Protein AF-D0LBY2-F1 (afdb_monomer_lite)

Structure (mmCIF, N/CA/C/O backbone):
data_AF-D0LBY2-F1
#
_entry.id   AF-D0LBY2-F1
#
loop_
_atom_site.group_PDB
_atom_site.id
_atom_site.type_symbol
_atom_site.label_atom_id
_atom_site.label_alt_id
_atom_site.label_comp_id
_atom_site.label_asym_id
_atom_site.label_entity_id
_atom_site.label_seq_id
_atom_site.pdbx_PDB_ins_code
_atom_site.Cartn_x
_atom_site.Cartn_y
_atom_site.Cartn_z
_atom_site.occupancy
_atom_site.B_iso_or_equiv
_atom_site.auth_seq_id
_atom_site.auth_comp_id
_atom_site.auth_asym_id
_atom_site.auth_atom_id
_atom_site.pdbx_PDB_model_num
ATOM 1 N N . MET A 1 1 ? -5.757 0.885 -16.878 1.00 77.88 1 MET A N 1
ATOM 2 C CA . MET A 1 1 ? -4.849 1.706 -16.044 1.00 77.88 1 MET A CA 1
ATOM 3 C C . MET A 1 1 ? -4.273 0.798 -14.957 1.00 77.88 1 MET A C 1
ATOM 5 O O . MET A 1 1 ? -5.001 -0.096 -14.550 1.00 77.88 1 MET A O 1
ATOM 9 N N . ILE A 1 2 ? -2.991 0.927 -14.570 1.00 90.75 2 ILE A N 1
ATOM 10 C CA . ILE A 1 2 ? -2.357 0.012 -13.585 1.00 90.75 2 ILE A CA 1
ATOM 11 C C . ILE A 1 2 ? -2.844 0.305 -12.162 1.00 90.75 2 ILE A C 1
ATOM 13 O O . ILE A 1 2 ? -3.158 -0.629 -11.440 1.00 90.75 2 ILE A O 1
ATOM 17 N N . PHE A 1 3 ? -2.907 1.585 -11.793 1.00 96.25 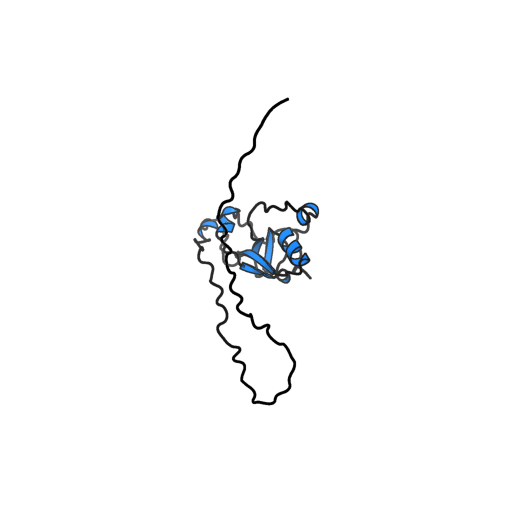3 PHE A N 1
ATOM 18 C CA . PHE A 1 3 ? -3.378 2.067 -10.494 1.00 96.25 3 PHE A CA 1
ATOM 19 C C . PHE A 1 3 ? -4.720 2.781 -10.637 1.00 96.25 3 PHE A C 1
ATOM 21 O O . PHE A 1 3 ? -5.024 3.286 -11.720 1.00 96.25 3 PHE A O 1
ATOM 28 N N . LYS A 1 4 ? -5.485 2.871 -9.545 1.00 96.62 4 LYS A N 1
ATOM 29 C CA . LYS A 1 4 ? -6.704 3.689 -9.473 1.00 96.62 4 LYS A CA 1
ATOM 30 C C . LYS A 1 4 ? -6.392 5.169 -9.690 1.00 96.62 4 LYS A C 1
ATOM 32 O O . LYS A 1 4 ? -7.112 5.866 -10.399 1.00 96.62 4 LYS A O 1
ATOM 37 N N . GLY A 1 5 ? -5.302 5.637 -9.087 1.00 95.38 5 GLY A N 1
ATOM 38 C CA . GLY A 1 5 ? -4.870 7.027 -9.147 1.00 95.38 5 GLY A CA 1
ATOM 39 C C . GLY A 1 5 ? -3.447 7.220 -8.634 1.00 95.38 5 GLY A C 1
ATOM 40 O O . GLY A 1 5 ? -2.829 6.306 -8.086 1.00 95.38 5 GLY A O 1
ATOM 41 N N . VAL A 1 6 ? -2.934 8.432 -8.817 1.00 94.44 6 VAL A N 1
ATOM 42 C CA . VAL A 1 6 ? -1.639 8.878 -8.296 1.00 94.44 6 VAL A CA 1
ATOM 43 C C . VAL A 1 6 ? -1.884 10.162 -7.520 1.00 94.44 6 VAL A C 1
ATOM 45 O O . VAL A 1 6 ? -2.566 11.061 -8.012 1.00 94.44 6 VAL A O 1
ATOM 48 N N . ARG A 1 7 ? -1.342 10.242 -6.309 1.00 93.38 7 ARG A N 1
ATOM 49 C CA . ARG A 1 7 ? -1.428 11.406 -5.430 1.00 93.38 7 ARG A CA 1
ATOM 50 C C . ARG A 1 7 ? -0.034 11.760 -4.921 1.00 93.38 7 ARG A C 1
ATOM 52 O O . ARG A 1 7 ? 0.829 10.899 -4.777 1.00 93.38 7 ARG A O 1
ATOM 59 N N . GLU A 1 8 ? 0.160 13.039 -4.634 1.00 92.38 8 GLU A N 1
ATOM 60 C CA . GLU A 1 8 ? 1.318 13.527 -3.898 1.00 92.38 8 GLU A CA 1
ATOM 61 C C . GLU A 1 8 ? 0.975 13.635 -2.405 1.00 92.38 8 GLU A C 1
ATOM 63 O O . GLU A 1 8 ? 0.045 14.347 -2.018 1.00 92.38 8 GLU A O 1
ATOM 68 N N . GLY A 1 9 ? 1.706 12.891 -1.574 1.00 91.62 9 GLY A N 1
ATOM 69 C CA . GLY A 1 9 ? 1.549 12.892 -0.123 1.00 91.62 9 GLY A CA 1
ATOM 70 C C . GLY A 1 9 ? 0.423 11.997 0.406 1.00 91.62 9 GLY A C 1
ATOM 71 O O . GLY A 1 9 ? -0.410 11.461 -0.332 1.00 91.62 9 GLY A O 1
ATOM 72 N N . LYS A 1 10 ? 0.414 11.832 1.733 1.00 93.12 10 LYS A N 1
ATOM 73 C CA . LYS A 1 10 ? -0.553 11.009 2.471 1.00 93.12 10 LYS A CA 1
ATOM 74 C C . LYS A 1 10 ? -1.787 11.850 2.844 1.00 93.12 10 LYS A C 1
ATOM 76 O O . LYS A 1 10 ? -1.620 12.893 3.469 1.00 93.12 10 LYS A O 1
ATOM 81 N N . PRO A 1 11 ? -3.018 11.431 2.496 1.00 92.88 11 PRO A N 1
ATOM 82 C CA . PRO A 1 11 ? -4.243 12.151 2.864 1.00 92.88 11 PRO A CA 1
ATOM 83 C C . PRO A 1 11 ? -4.767 11.819 4.275 1.00 92.88 11 PRO A C 1
ATOM 85 O O . PRO A 1 11 ? -5.836 12.295 4.654 1.00 92.88 11 PRO A O 1
ATOM 88 N N . TYR A 1 12 ? -4.050 10.985 5.027 1.00 91.38 12 TYR A N 1
ATOM 89 C CA . TYR A 1 12 ? -4.401 10.520 6.369 1.00 91.38 12 TYR A CA 1
ATOM 90 C C . TYR A 1 12 ? -3.400 11.025 7.422 1.00 91.38 12 TYR A C 1
ATOM 92 O O . TYR A 1 12 ? -2.270 11.374 7.064 1.00 91.38 12 TYR A O 1
ATOM 100 N N . PRO A 1 13 ? -3.789 11.066 8.713 1.00 90.00 13 PRO A N 1
ATOM 101 C CA . PRO A 1 13 ? -2.876 11.377 9.810 1.00 90.00 13 PRO A CA 1
ATOM 102 C C . PRO A 1 13 ? -1.692 10.405 9.875 1.00 90.00 13 PRO A C 1
ATOM 104 O O . PRO A 1 13 ? -1.806 9.246 9.476 1.00 90.00 13 PRO A O 1
ATOM 107 N N . ASP A 1 14 ? -0.561 10.864 10.414 1.00 88.19 14 ASP A N 1
ATOM 108 C CA . ASP A 1 14 ? 0.580 9.979 10.648 1.00 88.19 14 ASP A CA 1
ATOM 109 C C . ASP A 1 14 ? 0.219 8.910 11.688 1.00 88.19 14 ASP A C 1
ATOM 111 O O . ASP A 1 14 ? -0.209 9.217 12.801 1.00 88.19 14 ASP A O 1
ATOM 115 N N . HIS A 1 15 ? 0.384 7.650 11.297 1.00 86.69 15 HIS A N 1
ATOM 116 C CA . HIS A 1 15 ? 0.092 6.482 12.120 1.00 86.69 15 HIS A CA 1
ATOM 117 C C . HIS A 1 15 ? 1.324 5.997 12.901 1.00 86.69 15 HIS A C 1
ATOM 119 O O . HIS A 1 15 ? 1.191 5.121 13.751 1.00 86.69 15 HIS A O 1
ATOM 125 N N . GLY A 1 16 ? 2.529 6.518 12.624 1.00 84.31 16 GLY A N 1
ATOM 126 C CA . GLY A 1 16 ? 3.734 6.249 13.421 1.00 84.31 16 GLY A CA 1
ATOM 127 C C . GLY A 1 16 ? 4.171 4.778 13.496 1.00 84.31 16 GLY A C 1
ATOM 128 O O . GLY A 1 16 ? 4.939 4.408 14.383 1.00 84.31 16 GLY A O 1
ATOM 129 N N . LEU A 1 17 ? 3.683 3.920 12.592 1.00 84.25 17 LEU A N 1
ATOM 130 C CA . LEU A 1 17 ? 3.999 2.488 12.606 1.00 84.25 17 LEU A CA 1
ATOM 131 C C . LEU A 1 17 ? 5.459 2.251 12.240 1.00 84.25 17 LEU A C 1
ATOM 133 O O . LEU A 1 17 ? 5.906 2.591 11.143 1.00 84.25 17 LEU A O 1
ATOM 137 N N . SER A 1 18 ? 6.172 1.567 13.129 1.00 84.50 18 SER A N 1
ATOM 138 C CA . SER A 1 18 ? 7.500 1.052 12.828 1.00 84.50 18 SER A CA 1
ATOM 139 C C . SER A 1 18 ? 7.432 -0.059 11.771 1.00 84.50 18 SER A C 1
ATOM 141 O O . SER A 1 18 ? 6.459 -0.813 11.684 1.00 84.50 18 SER A O 1
ATOM 143 N N . THR A 1 19 ? 8.506 -0.243 10.996 1.00 79.88 19 THR A N 1
ATOM 144 C CA . THR A 1 19 ? 8.625 -1.362 10.039 1.00 79.88 19 THR A CA 1
ATOM 145 C C . THR A 1 19 ? 8.436 -2.726 10.715 1.00 79.88 19 THR A C 1
ATOM 147 O O . THR A 1 19 ? 7.917 -3.659 10.108 1.00 79.88 19 THR A O 1
ATOM 150 N N . ARG A 1 20 ? 8.819 -2.856 11.993 1.00 83.75 20 ARG A N 1
ATOM 151 C CA . ARG A 1 20 ? 8.628 -4.089 12.767 1.00 83.75 20 ARG A CA 1
ATOM 152 C C . ARG A 1 20 ? 7.155 -4.341 13.079 1.00 83.75 20 ARG A C 1
ATOM 154 O O . ARG A 1 20 ? 6.713 -5.482 12.988 1.00 83.75 20 ARG A O 1
ATOM 161 N N . ALA A 1 21 ? 6.397 -3.307 13.433 1.00 85.12 21 ALA A N 1
ATOM 162 C CA . ALA A 1 21 ? 4.976 -3.454 13.718 1.00 85.12 21 ALA A CA 1
ATOM 163 C C . ALA A 1 21 ? 4.143 -3.758 12.468 1.00 85.12 21 ALA A C 1
ATOM 165 O O . ALA A 1 21 ? 3.186 -4.524 12.567 1.00 85.12 21 ALA A O 1
ATOM 166 N N . TRP A 1 22 ? 4.567 -3.304 11.283 1.00 88.94 22 TRP A N 1
ATOM 167 C CA . TRP A 1 22 ? 3.979 -3.770 10.022 1.00 88.94 22 TRP A CA 1
ATOM 168 C C . TRP A 1 22 ? 4.015 -5.293 9.891 1.00 88.94 22 TRP A C 1
ATOM 170 O O . TRP A 1 22 ? 3.038 -5.880 9.439 1.00 88.94 22 TRP A O 1
ATOM 180 N N . ALA A 1 23 ? 5.074 -5.963 10.359 1.00 87.62 23 ALA A N 1
ATOM 181 C CA . ALA A 1 23 ? 5.181 -7.419 10.271 1.00 87.62 23 ALA A CA 1
ATOM 182 C C . ALA A 1 23 ? 4.065 -8.176 11.023 1.00 87.62 23 ALA A C 1
ATOM 184 O O . ALA A 1 23 ? 3.782 -9.319 10.657 1.00 87.62 23 ALA A O 1
ATOM 185 N N . LYS A 1 24 ? 3.415 -7.540 12.014 1.00 87.69 24 LYS A N 1
ATOM 186 C CA . LYS A 1 24 ? 2.262 -8.094 12.749 1.00 87.69 24 LYS A CA 1
ATOM 187 C C . LYS A 1 24 ? 0.979 -8.133 11.911 1.00 87.69 24 LYS A C 1
ATOM 189 O O . LYS A 1 24 ? 0.085 -8.918 12.200 1.00 87.69 24 LYS A O 1
ATOM 194 N N . ILE A 1 25 ? 0.874 -7.298 10.875 1.00 90.00 25 ILE A N 1
ATOM 195 C CA . ILE A 1 25 ? -0.301 -7.242 9.999 1.00 90.00 25 ILE A CA 1
ATOM 196 C C . ILE A 1 25 ? -0.194 -8.372 8.970 1.00 90.00 25 ILE A C 1
ATOM 198 O O . ILE A 1 25 ? 0.742 -8.356 8.170 1.00 90.00 25 ILE A O 1
ATOM 202 N N . PRO A 1 26 ? -1.115 -9.347 8.911 1.00 89.69 26 PRO A N 1
ATOM 203 C CA . PRO A 1 26 ? -1.017 -10.434 7.943 1.00 89.69 26 PRO A CA 1
ATOM 204 C C . PRO A 1 26 ? -1.085 -9.907 6.496 1.00 89.69 26 PRO A C 1
ATOM 206 O O . PRO A 1 26 ? -1.911 -9.039 6.194 1.00 89.69 26 PRO A O 1
ATOM 209 N N . PRO A 1 27 ? -0.248 -10.423 5.577 1.00 93.38 27 PRO A N 1
ATOM 210 C CA . PRO A 1 27 ? -0.297 -10.026 4.179 1.00 93.38 27 PRO A CA 1
ATOM 211 C C . PRO A 1 27 ? -1.580 -10.534 3.516 1.00 93.38 27 PRO A C 1
ATOM 213 O O . PRO A 1 27 ? -2.005 -11.672 3.712 1.00 93.38 27 PRO A O 1
ATOM 216 N N . ARG A 1 28 ? -2.178 -9.688 2.683 1.00 94.81 28 ARG A N 1
ATOM 217 C CA . ARG A 1 28 ? -3.377 -9.959 1.892 1.00 94.81 28 ARG A CA 1
ATOM 218 C C . ARG A 1 28 ? -3.107 -9.676 0.425 1.00 94.81 28 ARG A C 1
ATOM 220 O O . ARG A 1 28 ? -2.178 -8.956 0.065 1.00 94.81 28 ARG A O 1
ATOM 227 N N . GLN A 1 29 ? -3.922 -10.274 -0.428 1.00 96.06 29 GLN A N 1
ATOM 228 C CA . GLN A 1 29 ? -3.850 -10.075 -1.863 1.00 96.06 29 GLN A CA 1
ATOM 229 C C . GLN A 1 29 ? -4.703 -8.860 -2.256 1.00 96.06 29 GLN A C 1
ATOM 231 O O . GLN A 1 29 ? -5.880 -8.820 -1.914 1.00 96.06 29 GLN A O 1
ATOM 236 N N . LEU A 1 30 ? -4.120 -7.892 -2.966 1.00 96.56 30 LEU A N 1
ATOM 237 C CA . LEU A 1 30 ? -4.801 -6.677 -3.432 1.00 96.56 30 LEU A CA 1
ATOM 238 C C . LEU A 1 30 ? -4.587 -6.474 -4.926 1.00 96.56 30 LEU A C 1
ATOM 240 O O . LEU A 1 30 ? -3.506 -6.775 -5.449 1.00 96.56 30 LEU A O 1
ATOM 244 N N . ARG A 1 31 ? -5.596 -5.937 -5.614 1.00 96.75 31 ARG A N 1
ATOM 245 C CA . ARG A 1 31 ? -5.467 -5.599 -7.029 1.00 96.75 31 ARG A CA 1
ATOM 246 C C . ARG A 1 31 ? -4.835 -4.226 -7.191 1.00 96.75 31 ARG A C 1
ATOM 248 O O . ARG A 1 31 ? -5.110 -3.312 -6.426 1.00 96.75 31 ARG A O 1
ATOM 255 N N . LEU A 1 32 ? -3.994 -4.071 -8.208 1.00 97.06 32 LEU A N 1
ATOM 256 C CA . LEU A 1 32 ? -3.306 -2.805 -8.456 1.00 97.06 32 LEU A CA 1
ATOM 257 C C . LEU A 1 32 ? -4.272 -1.682 -8.847 1.00 97.06 32 LEU A C 1
ATOM 259 O O . LEU A 1 32 ? -4.075 -0.545 -8.430 1.00 97.06 32 LEU A O 1
ATOM 263 N N . ASP A 1 33 ? -5.338 -2.007 -9.579 1.00 96.88 33 ASP A N 1
ATOM 264 C CA . ASP A 1 33 ? -6.339 -1.050 -10.058 1.00 96.88 33 ASP A CA 1
ATOM 265 C C . ASP A 1 33 ? -7.257 -0.503 -8.955 1.00 96.88 33 ASP A C 1
ATOM 267 O O . ASP A 1 33 ? -8.027 0.418 -9.210 1.00 96.88 33 ASP A O 1
ATOM 271 N N . GLU A 1 34 ? -7.144 -1.021 -7.731 1.00 97.00 34 GLU A N 1
ATOM 272 C CA . GLU A 1 34 ? -7.825 -0.512 -6.535 1.00 97.00 34 GLU A CA 1
ATOM 273 C C . GLU A 1 34 ? -6.952 0.475 -5.743 1.00 97.00 34 GLU A C 1
ATOM 275 O O . GLU A 1 34 ? -7.458 1.197 -4.887 1.00 97.00 34 GLU A O 1
ATOM 280 N N . LEU A 1 35 ? -5.644 0.522 -6.021 1.00 97.50 35 LEU A N 1
ATOM 281 C CA . LEU A 1 35 ? -4.677 1.276 -5.226 1.00 97.50 35 LEU A CA 1
ATOM 282 C C . LEU A 1 35 ? -4.430 2.672 -5.793 1.00 97.50 35 LEU A C 1
ATOM 284 O O . LEU A 1 35 ? -4.238 2.849 -6.998 1.00 97.50 35 LEU A O 1
ATOM 288 N N . THR A 1 36 ? -4.328 3.647 -4.896 1.00 97.56 36 THR A N 1
ATOM 289 C CA . THR A 1 36 ? -3.835 4.998 -5.175 1.00 97.56 36 THR A CA 1
ATOM 290 C C . THR A 1 36 ? -2.426 5.151 -4.617 1.00 97.56 36 THR A C 1
ATOM 292 O O . THR A 1 36 ? -2.202 4.892 -3.439 1.00 97.5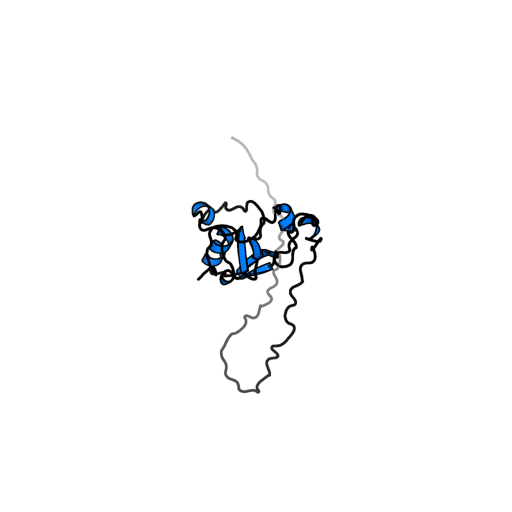6 36 THR A O 1
ATOM 295 N N . THR A 1 37 ? -1.451 5.570 -5.420 1.00 95.94 37 THR A N 1
ATOM 296 C CA . THR A 1 37 ? -0.085 5.790 -4.909 1.00 95.94 37 THR A CA 1
ATOM 297 C C . THR A 1 37 ? 0.002 7.113 -4.150 1.00 95.94 37 THR A C 1
ATOM 299 O O . THR A 1 37 ? -0.628 8.090 -4.549 1.00 95.94 37 THR A O 1
ATOM 302 N N . VAL A 1 38 ? 0.792 7.163 -3.073 1.00 95.06 38 VAL A N 1
ATOM 303 C CA . VAL A 1 38 ? 1.046 8.408 -2.305 1.00 95.06 38 VAL A CA 1
ATOM 304 C C . VAL A 1 38 ? 2.307 9.155 -2.757 1.00 95.06 38 VAL A C 1
ATOM 306 O O . VAL A 1 38 ? 2.640 10.215 -2.229 1.00 95.06 38 VAL A O 1
ATOM 309 N N . THR A 1 39 ? 3.030 8.589 -3.724 1.00 90.62 39 THR A N 1
ATOM 310 C CA . THR A 1 39 ? 4.188 9.203 -4.373 1.00 90.62 39 THR A CA 1
ATOM 311 C C . THR A 1 39 ? 3.997 9.224 -5.885 1.00 90.62 39 THR A C 1
ATOM 313 O O . THR A 1 39 ? 3.387 8.320 -6.472 1.00 90.62 39 THR A O 1
ATOM 316 N N . THR A 1 40 ? 4.538 10.269 -6.503 1.00 89.75 40 THR A N 1
ATOM 317 C CA . THR A 1 40 ? 4.555 10.508 -7.951 1.00 89.75 40 THR A CA 1
ATOM 318 C C . THR A 1 40 ? 5.862 10.048 -8.596 1.00 89.75 40 THR A C 1
ATOM 320 O O . THR A 1 40 ? 5.917 9.855 -9.810 1.00 89.75 40 THR A O 1
ATOM 323 N N . VAL A 1 41 ? 6.920 9.858 -7.800 1.00 88.38 41 VAL A N 1
ATOM 324 C CA . VAL A 1 41 ? 8.273 9.603 -8.301 1.00 88.38 41 VAL A CA 1
ATOM 325 C C . VAL A 1 41 ? 8.594 8.114 -8.255 1.00 88.38 41 VAL A C 1
ATOM 327 O O . VAL A 1 41 ? 8.559 7.477 -7.202 1.00 88.38 41 VAL A O 1
ATOM 330 N N . LEU A 1 42 ? 8.980 7.575 -9.411 1.00 89.25 42 LEU A N 1
ATOM 331 C CA . LEU A 1 42 ? 9.504 6.224 -9.566 1.00 89.25 42 LEU A CA 1
ATOM 332 C C . LEU A 1 42 ? 10.967 6.285 -10.021 1.00 89.25 42 LEU A C 1
ATOM 334 O O . LEU A 1 42 ? 11.272 6.780 -11.102 1.00 89.25 42 LEU A O 1
ATOM 338 N N . ALA A 1 43 ? 11.867 5.721 -9.221 1.00 86.94 43 ALA A N 1
ATOM 339 C CA . ALA A 1 43 ? 13.276 5.584 -9.588 1.00 86.94 43 ALA A CA 1
ATOM 340 C C . ALA A 1 43 ? 13.489 4.375 -10.527 1.00 86.94 43 ALA A C 1
ATOM 342 O O . ALA A 1 43 ? 13.264 3.229 -10.124 1.00 86.94 43 ALA A O 1
ATOM 343 N N . LEU A 1 44 ? 13.882 4.626 -11.782 1.00 87.50 44 LEU A N 1
ATOM 344 C CA . LEU A 1 44 ? 14.028 3.593 -12.820 1.00 87.50 44 LEU A CA 1
ATOM 345 C C . LEU A 1 44 ? 15.208 2.646 -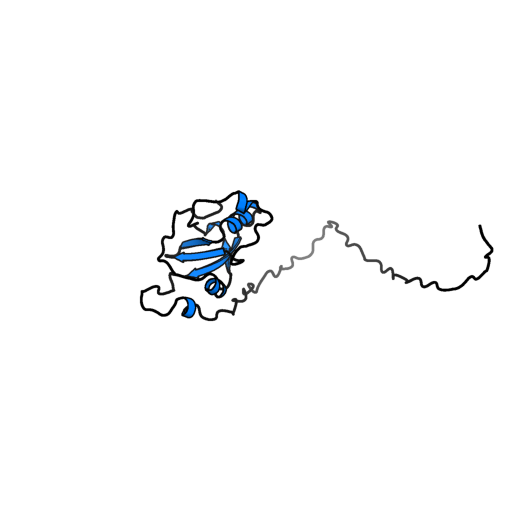12.555 1.00 87.50 44 LEU A C 1
ATOM 347 O O . LEU A 1 44 ? 15.087 1.442 -12.770 1.00 87.50 44 LEU A O 1
ATOM 351 N N . ASP A 1 45 ? 16.318 3.166 -12.037 1.00 85.19 45 ASP A N 1
ATOM 352 C CA . ASP A 1 45 ? 17.489 2.386 -11.623 1.00 85.19 45 ASP A CA 1
ATOM 353 C C . ASP A 1 45 ? 17.105 1.325 -10.578 1.00 85.19 45 ASP A C 1
ATOM 355 O O . ASP A 1 45 ? 17.450 0.151 -10.712 1.00 85.19 45 ASP A O 1
ATOM 359 N N . LYS A 1 46 ? 16.286 1.702 -9.587 1.00 82.06 46 LYS A N 1
ATOM 360 C CA . LYS A 1 46 ? 15.766 0.778 -8.568 1.00 82.06 46 LYS A CA 1
ATOM 361 C C . LYS A 1 46 ? 14.771 -0.229 -9.138 1.00 82.06 46 LYS A C 1
ATOM 363 O O . LYS A 1 46 ? 14.723 -1.369 -8.676 1.00 82.06 46 LYS A O 1
ATOM 368 N N . LEU A 1 47 ? 13.981 0.171 -10.137 1.00 84.88 47 LEU A N 1
ATOM 369 C CA . LEU A 1 47 ? 13.031 -0.723 -10.800 1.00 84.88 47 LEU A CA 1
ATOM 370 C C . LEU A 1 47 ? 13.752 -1.849 -11.557 1.00 84.88 47 LEU A C 1
ATOM 372 O O . LEU A 1 47 ? 13.308 -3.000 -11.478 1.00 84.88 47 LEU A O 1
ATOM 376 N N . LEU A 1 48 ? 14.832 -1.510 -12.268 1.00 83.88 48 LEU A N 1
ATOM 377 C CA . LEU A 1 48 ? 15.566 -2.407 -13.168 1.00 83.88 48 LEU A CA 1
ATOM 378 C C . LEU A 1 48 ? 16.709 -3.177 -12.497 1.00 83.88 48 LEU A C 1
ATOM 380 O O . LEU A 1 48 ? 17.180 -4.154 -13.066 1.00 83.88 48 LEU A O 1
ATOM 384 N N . SER A 1 49 ? 17.145 -2.762 -11.307 1.00 80.44 49 SER A N 1
ATOM 385 C CA . SER A 1 49 ? 18.234 -3.422 -10.584 1.00 80.44 49 SER A CA 1
ATOM 386 C C . SER A 1 49 ? 17.938 -4.906 -10.304 1.00 80.44 49 SER A C 1
ATOM 388 O O . SER A 1 49 ? 16.880 -5.256 -9.768 1.00 80.44 49 SER A O 1
ATOM 390 N N . GLU A 1 50 ? 18.897 -5.772 -10.648 1.00 62.28 50 GLU A N 1
ATOM 391 C CA . GLU A 1 50 ? 18.900 -7.208 -10.323 1.00 62.28 50 GLU A CA 1
ATOM 392 C C . GLU A 1 50 ? 19.118 -7.431 -8.817 1.00 62.28 50 GLU A C 1
ATOM 394 O O . GLU A 1 50 ? 18.419 -8.239 -8.206 1.00 62.28 50 GLU A O 1
ATOM 399 N N . ASP A 1 51 ? 19.960 -6.591 -8.203 1.00 49.88 51 ASP A N 1
ATOM 400 C CA . ASP A 1 51 ? 20.151 -6.436 -6.754 1.00 49.88 51 ASP A CA 1
ATOM 401 C C . ASP A 1 51 ? 19.080 -5.554 -6.111 1.00 49.88 51 ASP A C 1
ATOM 403 O O . ASP A 1 51 ? 19.309 -4.914 -5.084 1.00 49.88 51 ASP A O 1
ATOM 407 N N . SER A 1 52 ? 17.866 -5.523 -6.663 1.00 55.06 52 SER A N 1
ATOM 408 C CA . SER A 1 52 ? 16.692 -5.012 -5.953 1.00 55.06 52 SER A CA 1
ATOM 409 C C . SER A 1 52 ? 16.310 -6.007 -4.842 1.00 55.06 52 SER A C 1
ATOM 411 O O . SER A 1 52 ? 15.185 -6.501 -4.746 1.00 55.06 52 SER A O 1
ATOM 413 N N . THR A 1 53 ? 17.302 -6.332 -4.014 1.00 48.72 53 THR A N 1
ATOM 414 C CA . THR A 1 53 ? 17.262 -6.986 -2.723 1.00 48.72 53 THR A CA 1
ATOM 415 C C . THR A 1 53 ? 16.618 -5.993 -1.777 1.00 48.72 53 THR A C 1
ATOM 417 O O . THR A 1 53 ? 17.236 -5.266 -1.020 1.00 48.72 53 THR A O 1
ATOM 420 N N . PHE A 1 54 ? 15.308 -5.889 -1.925 1.00 52.59 54 PHE A N 1
ATOM 421 C CA . PHE A 1 54 ? 14.408 -5.947 -0.801 1.00 52.59 54 PHE A CA 1
ATOM 422 C C . PHE A 1 54 ? 14.961 -5.374 0.531 1.00 52.59 54 PHE A C 1
ATOM 424 O O . PHE A 1 54 ? 15.338 -6.115 1.434 1.00 52.59 54 PHE A O 1
ATOM 431 N N . TYR A 1 55 ? 15.010 -4.045 0.654 1.00 51.06 55 TYR A N 1
ATOM 432 C CA . TYR A 1 55 ? 15.360 -3.364 1.903 1.00 51.06 55 TYR A CA 1
ATOM 433 C C . TYR A 1 55 ? 14.068 -3.089 2.697 1.00 51.06 55 TYR A C 1
ATOM 435 O O . TYR A 1 55 ? 13.479 -2.027 2.529 1.00 51.06 55 TYR A O 1
ATOM 443 N N . GLY A 1 56 ? 13.570 -4.034 3.513 1.00 66.81 56 GLY A N 1
ATOM 444 C CA . GLY A 1 56 ? 12.423 -3.766 4.414 1.00 66.81 56 GLY A CA 1
ATOM 445 C C . GLY A 1 56 ? 11.468 -4.937 4.699 1.00 66.81 56 GLY A C 1
ATOM 446 O O . GLY A 1 56 ? 11.899 -5.987 5.160 1.00 66.81 56 GLY A O 1
ATOM 447 N N . ASP A 1 57 ? 10.164 -4.755 4.432 1.00 71.94 57 ASP A N 1
ATOM 448 C CA . ASP A 1 57 ? 9.108 -5.794 4.422 1.00 71.94 57 ASP A CA 1
ATOM 449 C C . ASP A 1 57 ? 8.761 -6.400 3.029 1.00 71.94 57 ASP A C 1
ATOM 451 O O . ASP A 1 57 ? 8.492 -5.681 2.053 1.00 71.94 57 ASP A O 1
ATOM 455 N N . LEU A 1 58 ? 8.787 -7.740 2.908 1.00 84.31 58 LEU A N 1
ATOM 456 C CA . LEU A 1 58 ? 8.589 -8.486 1.645 1.00 84.31 58 LEU A CA 1
ATOM 457 C C . LEU A 1 58 ? 7.261 -8.160 0.947 1.00 84.31 58 LEU A C 1
ATOM 459 O O . LEU A 1 58 ? 7.109 -8.386 -0.260 1.00 84.31 58 LEU A O 1
ATOM 463 N N . PHE A 1 59 ? 6.320 -7.610 1.701 1.00 90.50 59 PHE A N 1
ATOM 464 C CA . PHE A 1 59 ? 5.001 -7.206 1.260 1.00 90.50 59 PHE A CA 1
ATOM 465 C C . PHE A 1 59 ? 4.920 -5.688 1.106 1.00 90.50 59 PHE A C 1
ATOM 467 O O . PHE A 1 59 ? 5.624 -4.939 1.773 1.00 90.50 59 PHE A O 1
ATOM 474 N N . ALA A 1 60 ? 4.073 -5.220 0.192 1.00 92.44 60 ALA A N 1
ATOM 475 C CA . ALA A 1 60 ? 3.776 -3.791 0.102 1.00 92.44 60 ALA A CA 1
ATOM 476 C C . ALA A 1 60 ? 3.052 -3.298 1.367 1.00 92.44 60 ALA A C 1
ATOM 478 O O . ALA A 1 60 ? 2.378 -4.085 2.034 1.00 92.44 60 ALA A O 1
ATOM 479 N N . HIS A 1 61 ? 3.149 -2.006 1.668 1.00 94.06 61 HIS A N 1
ATOM 480 C CA . HIS A 1 61 ? 2.376 -1.377 2.742 1.00 94.06 61 HIS A CA 1
ATOM 481 C C . HIS A 1 61 ? 1.240 -0.578 2.134 1.00 94.06 61 HIS A C 1
ATOM 483 O O . HIS A 1 61 ? 1.456 0.279 1.275 1.00 94.06 61 HIS A O 1
ATOM 489 N N . VAL A 1 62 ? 0.022 -0.899 2.555 1.00 96.00 62 VAL A N 1
ATOM 490 C CA . VAL A 1 62 ? -1.195 -0.234 2.103 1.00 96.00 62 VAL A CA 1
ATOM 491 C C . VAL A 1 62 ? -1.943 0.290 3.313 1.00 96.00 62 VAL A C 1
ATOM 493 O O . VAL A 1 62 ? -2.104 -0.416 4.305 1.00 96.00 62 VAL A O 1
ATOM 496 N N . VAL A 1 63 ? -2.423 1.520 3.216 1.00 96.06 63 VAL A N 1
ATOM 497 C CA . VAL A 1 63 ? -3.254 2.150 4.235 1.00 96.06 63 VAL A CA 1
ATOM 498 C C . VAL A 1 63 ? -4.656 2.323 3.673 1.00 96.06 63 VAL A C 1
ATOM 500 O O . VAL A 1 63 ? -4.825 2.875 2.586 1.00 96.06 63 VAL A O 1
ATOM 503 N N . ARG A 1 64 ? -5.664 1.841 4.398 1.00 96.12 64 ARG A N 1
ATOM 504 C CA . ARG A 1 64 ? -7.065 2.142 4.122 1.00 96.12 64 ARG A CA 1
ATOM 505 C C . ARG A 1 64 ? -7.475 3.380 4.907 1.00 96.12 64 ARG A C 1
ATOM 507 O O . ARG A 1 64 ? -7.279 3.419 6.120 1.00 96.12 64 ARG A O 1
ATOM 514 N N . TRP A 1 65 ? -8.016 4.366 4.202 1.00 95.38 65 TRP A N 1
ATOM 515 C CA . TRP A 1 65 ? -8.517 5.603 4.790 1.00 95.38 65 TRP A CA 1
ATOM 516 C C . TRP A 1 65 ? -9.674 6.167 3.973 1.00 95.38 65 TRP A C 1
ATOM 518 O O . TRP A 1 65 ? -9.571 6.305 2.754 1.00 95.38 65 TRP A O 1
ATOM 528 N N . GLN A 1 66 ? -10.761 6.517 4.650 1.00 93.31 66 GLN A N 1
ATOM 529 C CA . GLN A 1 66 ? -12.021 6.979 4.076 1.00 93.31 66 GLN A CA 1
ATOM 530 C C . GLN A 1 66 ? -12.527 6.060 2.950 1.00 93.31 66 GLN A C 1
ATOM 532 O O . GLN A 1 66 ? -13.008 6.527 1.919 1.00 93.31 66 GLN A O 1
ATOM 537 N N . GLY A 1 67 ? -12.388 4.741 3.130 1.00 94.00 67 GLY A N 1
ATOM 538 C CA . GLY A 1 67 ? -12.802 3.731 2.149 1.00 94.00 67 GLY A CA 1
ATOM 539 C C . GLY A 1 67 ? -11.883 3.575 0.930 1.00 94.00 67 GLY A C 1
ATOM 540 O O . GLY A 1 67 ? -12.163 2.749 0.063 1.00 94.00 67 GLY A O 1
ATOM 541 N N . GLU A 1 68 ? -10.778 4.316 0.862 1.00 96.31 68 GLU A N 1
ATOM 542 C CA . GLU A 1 68 ? -9.802 4.274 -0.230 1.00 96.31 68 GLU A CA 1
ATOM 543 C C . GLU A 1 68 ? -8.521 3.541 0.183 1.00 96.31 68 GLU A C 1
ATOM 545 O O . GLU A 1 68 ? -8.129 3.567 1.350 1.00 96.31 68 GLU A O 1
ATOM 550 N N . LEU A 1 69 ? -7.854 2.890 -0.777 1.00 97.44 69 LEU A N 1
ATOM 551 C CA . LEU A 1 69 ? -6.602 2.164 -0.547 1.00 97.44 69 LEU A CA 1
ATOM 552 C C . LEU A 1 69 ? -5.409 2.954 -1.079 1.00 97.44 69 LEU A C 1
ATOM 554 O O . LEU A 1 69 ? -5.293 3.208 -2.279 1.00 97.44 69 LEU A O 1
ATOM 558 N N . TYR A 1 70 ? -4.487 3.284 -0.183 1.00 97.50 70 TYR A N 1
ATOM 559 C CA . TYR A 1 70 ? -3.294 4.059 -0.481 1.00 97.50 70 TYR A CA 1
ATOM 560 C C . TYR A 1 70 ? -2.047 3.184 -0.404 1.00 97.50 70 TYR A C 1
ATOM 562 O O . TYR A 1 70 ? -1.748 2.610 0.640 1.00 97.50 70 TYR A O 1
ATOM 570 N N . LEU A 1 71 ? -1.313 3.075 -1.511 1.00 95.94 71 LEU A N 1
ATOM 571 C CA . LEU A 1 71 ? -0.029 2.385 -1.570 1.00 95.94 71 LEU A CA 1
ATOM 572 C C . LEU A 1 71 ? 1.058 3.306 -1.018 1.00 95.94 71 LEU A C 1
ATOM 574 O O . LEU A 1 71 ? 1.462 4.257 -1.691 1.00 95.94 71 LEU A O 1
ATOM 578 N N . GLU A 1 72 ? 1.510 3.001 0.195 1.00 93.50 72 GLU A N 1
ATOM 579 C CA . GLU A 1 72 ? 2.512 3.775 0.925 1.00 93.50 72 GLU A CA 1
ATOM 580 C C . GLU A 1 72 ? 3.938 3.328 0.599 1.00 93.50 72 GLU A C 1
ATOM 582 O O . GLU A 1 72 ? 4.804 4.162 0.344 1.00 93.50 72 GLU A O 1
ATOM 587 N N . ASP A 1 73 ? 4.159 2.014 0.547 1.00 90.81 73 ASP A N 1
ATOM 588 C CA . ASP A 1 73 ? 5.449 1.422 0.198 1.00 90.81 73 ASP A CA 1
ATOM 589 C C . ASP A 1 73 ? 5.283 0.228 -0.751 1.00 90.81 73 ASP A C 1
ATOM 591 O O . ASP A 1 73 ? 4.242 -0.428 -0.817 1.00 90.81 73 ASP A O 1
ATOM 595 N N . GLY A 1 74 ? 6.339 -0.087 -1.500 1.00 90.38 74 GLY A N 1
ATOM 596 C CA . GLY A 1 74 ? 6.367 -1.175 -2.466 1.00 90.38 74 GLY A CA 1
ATOM 597 C C . GLY A 1 74 ? 5.944 -0.762 -3.875 1.00 90.38 74 GLY A C 1
ATOM 598 O O . GLY A 1 74 ? 5.585 -1.637 -4.666 1.00 90.38 74 GLY A O 1
ATOM 599 N N . LEU A 1 75 ? 6.022 0.529 -4.222 1.00 92.44 75 LEU A N 1
ATOM 600 C CA . LEU A 1 75 ? 5.688 1.033 -5.560 1.00 92.44 75 LEU A CA 1
ATOM 601 C C . LEU A 1 75 ? 6.459 0.303 -6.671 1.00 92.44 75 LEU A C 1
ATOM 603 O O . LEU A 1 75 ? 5.851 -0.200 -7.615 1.00 92.44 75 LEU A O 1
ATOM 607 N N . HIS A 1 76 ? 7.783 0.167 -6.552 1.00 90.25 76 HIS A N 1
ATOM 608 C CA . HIS A 1 76 ? 8.593 -0.549 -7.549 1.00 90.25 76 HIS A CA 1
ATOM 609 C C . HIS A 1 76 ? 8.173 -2.010 -7.705 1.00 90.25 76 HIS A C 1
ATOM 611 O O . HIS A 1 76 ? 8.125 -2.526 -8.819 1.00 90.25 76 HIS A O 1
ATOM 617 N N . ARG A 1 77 ? 7.814 -2.675 -6.602 1.00 88.81 77 ARG A N 1
ATOM 618 C CA . ARG A 1 77 ? 7.299 -4.053 -6.603 1.00 88.81 77 ARG A CA 1
ATOM 619 C C . ARG A 1 77 ? 5.942 -4.145 -7.301 1.00 88.81 77 ARG A C 1
ATOM 621 O O . ARG A 1 77 ? 5.726 -5.080 -8.077 1.00 88.81 77 ARG A O 1
ATOM 628 N N . ALA A 1 78 ? 5.053 -3.184 -7.065 1.00 92.50 78 ALA A N 1
ATOM 629 C CA . ALA A 1 78 ? 3.763 -3.099 -7.738 1.00 92.50 78 ALA A CA 1
ATOM 630 C C . ALA A 1 78 ? 3.931 -2.896 -9.249 1.00 92.50 78 ALA A C 1
ATOM 632 O O . ALA A 1 78 ? 3.411 -3.684 -10.039 1.00 92.50 78 ALA A O 1
ATOM 633 N N . VAL A 1 79 ? 4.752 -1.924 -9.654 1.00 92.69 79 VAL A N 1
ATOM 634 C CA . VAL A 1 79 ? 5.037 -1.647 -11.069 1.00 92.69 79 VAL A CA 1
ATOM 635 C C . VAL A 1 79 ? 5.722 -2.836 -11.742 1.00 92.69 79 VAL A C 1
ATOM 637 O O . VAL A 1 79 ? 5.294 -3.260 -12.811 1.00 92.69 79 VAL A O 1
ATOM 640 N N . ARG A 1 80 ? 6.722 -3.461 -11.107 1.00 88.94 80 ARG A N 1
ATOM 641 C CA . ARG A 1 80 ? 7.376 -4.670 -11.639 1.00 88.94 80 ARG A CA 1
ATOM 642 C C . ARG A 1 80 ? 6.387 -5.826 -11.825 1.00 88.94 80 ARG A C 1
ATOM 644 O O . ARG A 1 80 ? 6.512 -6.583 -12.785 1.00 88.94 80 ARG A O 1
ATOM 651 N N . SER A 1 81 ? 5.412 -5.970 -10.926 1.00 91.50 81 SER A N 1
ATOM 652 C CA . SER A 1 81 ? 4.350 -6.977 -11.059 1.00 91.50 81 SER A CA 1
ATOM 653 C C . SER A 1 81 ? 3.452 -6.671 -12.257 1.00 91.50 81 SER A C 1
ATOM 655 O O . SER A 1 81 ? 3.232 -7.555 -13.087 1.00 91.50 81 SER A O 1
ATOM 657 N N . ALA A 1 82 ? 3.036 -5.412 -12.415 1.00 93.31 82 ALA A N 1
ATOM 658 C CA . ALA A 1 82 ? 2.246 -4.963 -13.559 1.00 93.31 82 ALA A CA 1
ATOM 659 C C . ALA A 1 82 ? 2.967 -5.188 -14.898 1.00 93.31 82 ALA A C 1
ATOM 661 O O . ALA A 1 82 ? 2.367 -5.722 -15.825 1.00 93.31 82 ALA A O 1
ATOM 662 N N . LEU A 1 83 ? 4.269 -4.882 -14.977 1.00 91.44 83 LEU A N 1
ATOM 663 C CA . LEU A 1 83 ? 5.097 -5.122 -16.171 1.00 91.44 83 LEU A CA 1
ATOM 664 C C . LEU A 1 83 ? 5.215 -6.610 -16.535 1.00 91.44 83 LEU A C 1
ATOM 666 O O . LEU A 1 83 ? 5.473 -6.952 -17.683 1.00 91.44 83 LEU A O 1
ATOM 670 N N . ARG A 1 84 ? 5.006 -7.506 -15.566 1.00 91.69 84 ARG A N 1
ATOM 671 C CA . ARG A 1 84 ? 4.937 -8.961 -15.768 1.00 91.69 84 ARG A CA 1
ATOM 672 C C . ARG A 1 84 ? 3.502 -9.455 -15.984 1.00 91.69 84 ARG A C 1
ATOM 674 O O . ARG A 1 84 ? 3.244 -10.641 -15.783 1.00 91.69 84 ARG A O 1
ATOM 681 N N . ASN A 1 85 ? 2.569 -8.562 -16.326 1.00 95.38 85 ASN A N 1
ATOM 682 C CA . ASN A 1 85 ? 1.144 -8.850 -16.497 1.00 95.38 85 ASN A CA 1
ATOM 683 C C . ASN A 1 85 ? 0.464 -9.439 -15.242 1.00 95.38 85 ASN A C 1
ATOM 685 O O . ASN A 1 85 ? -0.541 -10.144 -15.335 1.00 95.38 85 ASN A O 1
ATOM 689 N N . ARG A 1 86 ? 0.996 -9.151 -14.046 1.00 94.44 86 ARG A N 1
ATOM 690 C CA . ARG A 1 86 ? 0.411 -9.549 -12.757 1.00 94.44 86 ARG A CA 1
ATOM 691 C C . ARG A 1 86 ? -0.189 -8.332 -12.071 1.00 94.44 86 ARG A C 1
ATOM 693 O O . ARG A 1 86 ? 0.515 -7.557 -11.432 1.00 94.44 86 ARG A O 1
ATOM 700 N N . HIS A 1 87 ? -1.504 -8.178 -12.188 1.00 94.62 87 HIS A N 1
ATOM 701 C CA . HIS A 1 87 ? -2.231 -7.004 -11.682 1.00 94.62 87 HIS A CA 1
ATOM 702 C C . HIS A 1 87 ? -2.607 -7.120 -10.201 1.00 94.62 87 HIS A C 1
ATOM 704 O O . HIS A 1 87 ? -3.544 -6.483 -9.731 1.00 94.62 87 HIS A O 1
ATOM 710 N N . VAL A 1 88 ? -1.896 -7.972 -9.471 1.00 95.62 88 VAL A N 1
ATOM 711 C CA . VAL A 1 88 ? -2.204 -8.333 -8.098 1.00 95.62 88 VAL A CA 1
ATOM 712 C C . VAL A 1 88 ? -0.904 -8.420 -7.311 1.00 95.62 88 VAL A C 1
ATOM 714 O O . VAL A 1 88 ? 0.072 -9.001 -7.791 1.00 95.62 88 VAL A O 1
ATOM 717 N N . ILE A 1 89 ? -0.897 -7.859 -6.104 1.00 94.56 89 ILE A N 1
ATOM 718 C CA . ILE A 1 89 ? 0.250 -7.858 -5.194 1.00 94.56 89 ILE A CA 1
ATOM 719 C C . ILE A 1 89 ? -0.142 -8.382 -3.820 1.00 94.56 89 ILE A C 1
ATOM 721 O O . ILE A 1 89 ? -1.307 -8.343 -3.434 1.00 94.56 89 ILE A O 1
ATOM 725 N N . HIS A 1 90 ? 0.853 -8.853 -3.073 1.00 94.88 90 HIS A N 1
ATOM 726 C CA . HIS A 1 90 ? 0.687 -9.115 -1.651 1.00 94.88 90 HIS A CA 1
ATOM 727 C C . HIS A 1 90 ? 1.103 -7.873 -0.867 1.00 94.88 90 HIS A C 1
ATOM 729 O O . HIS A 1 90 ? 2.215 -7.360 -1.041 1.00 94.88 90 HIS A O 1
ATOM 735 N N . ALA A 1 91 ? 0.203 -7.402 -0.017 1.00 94.69 91 ALA A N 1
ATOM 736 C CA . ALA A 1 91 ? 0.369 -6.201 0.773 1.00 94.69 91 ALA A CA 1
ATOM 737 C C . ALA A 1 91 ? -0.161 -6.413 2.186 1.00 94.69 91 ALA A C 1
ATOM 739 O O . ALA A 1 91 ? -1.115 -7.155 2.404 1.00 94.69 91 ALA A O 1
ATOM 740 N N . ARG A 1 92 ? 0.443 -5.735 3.149 1.00 94.81 92 ARG A N 1
ATOM 741 C CA . ARG A 1 92 ? -0.101 -5.596 4.492 1.00 94.81 92 ARG A CA 1
ATOM 742 C C . ARG A 1 92 ? -0.970 -4.356 4.500 1.00 94.81 92 ARG A C 1
ATOM 744 O O . ARG A 1 92 ? -0.534 -3.306 4.032 1.00 94.81 92 ARG A O 1
ATOM 751 N N . THR A 1 93 ? -2.196 -4.497 4.986 1.00 95.12 93 THR A N 1
ATOM 752 C CA . THR A 1 93 ? -3.176 -3.412 4.982 1.00 95.12 93 THR A CA 1
ATOM 753 C C . THR A 1 93 ? -3.414 -2.938 6.401 1.00 95.12 93 THR A C 1
ATOM 755 O O . THR A 1 93 ? -3.982 -3.675 7.204 1.00 95.12 93 THR A O 1
ATOM 758 N N . LEU A 1 94 ? -2.978 -1.717 6.692 1.00 93.94 94 LEU A N 1
ATOM 759 C CA . LEU A 1 94 ? -3.373 -0.995 7.889 1.00 93.94 94 LEU A CA 1
ATOM 760 C C . LEU A 1 94 ? -4.710 -0.318 7.623 1.00 93.94 94 LEU A C 1
ATOM 762 O O . LEU A 1 94 ? -4.864 0.374 6.621 1.00 93.94 94 LEU A O 1
ATOM 766 N N . ASP A 1 95 ? -5.664 -0.503 8.519 1.00 92.69 95 ASP A N 1
ATOM 767 C CA . ASP A 1 95 ? -6.994 0.062 8.374 1.00 92.69 95 ASP A CA 1
ATOM 768 C C . ASP A 1 95 ? -7.226 1.188 9.377 1.00 92.69 95 ASP A C 1
ATOM 770 O O . ASP A 1 95 ? -7.520 0.941 10.541 1.00 92.69 95 ASP A O 1
ATOM 774 N N . LEU A 1 96 ? -7.073 2.430 8.923 1.00 90.50 96 LEU A N 1
ATOM 775 C CA . LEU A 1 96 ? -7.226 3.607 9.777 1.00 90.50 96 LEU A CA 1
ATOM 776 C C . LEU A 1 96 ? -8.684 4.033 9.955 1.00 90.50 96 LEU A C 1
ATOM 778 O O . LEU A 1 96 ? -8.963 4.869 10.805 1.00 90.50 96 LEU A O 1
ATOM 782 N N . ASP A 1 97 ? -9.612 3.455 9.190 1.00 87.12 97 ASP A N 1
ATOM 783 C CA . ASP A 1 97 ? -11.044 3.719 9.359 1.00 87.12 97 ASP A CA 1
ATOM 784 C C . ASP A 1 97 ? -11.617 2.983 10.578 1.00 87.12 97 ASP A C 1
ATOM 786 O O . ASP A 1 97 ? -12.658 3.372 11.107 1.00 87.12 97 ASP A O 1
ATOM 790 N N . THR A 1 98 ? -10.953 1.909 11.021 1.00 84.44 98 THR A N 1
ATOM 791 C CA . THR A 1 98 ? -11.355 1.120 12.196 1.00 84.44 98 THR A CA 1
ATOM 792 C C . THR A 1 98 ? -10.496 1.378 13.428 1.00 84.44 98 THR A C 1
ATOM 794 O O . THR A 1 98 ? -10.935 1.076 14.537 1.00 84.44 98 THR A O 1
ATOM 797 N N . LEU A 1 99 ? -9.295 1.936 13.254 1.00 77.19 99 LEU A N 1
ATOM 798 C CA . LEU A 1 99 ? -8.373 2.256 14.341 1.00 77.19 99 LEU A CA 1
ATOM 799 C C . LEU A 1 99 ? -8.585 3.695 14.819 1.00 77.19 99 LEU A C 1
ATOM 801 O O . LEU A 1 99 ? -8.605 4.631 14.021 1.00 77.19 99 LEU A O 1
ATOM 805 N N . ASP A 1 100 ? -8.696 3.882 16.135 1.00 66.19 100 ASP A N 1
ATOM 806 C CA . ASP A 1 100 ? -8.738 5.218 16.725 1.00 66.19 100 ASP A CA 1
ATOM 807 C C . ASP A 1 100 ? -7.311 5.763 16.886 1.00 66.19 100 ASP A C 1
ATOM 809 O O . ASP A 1 100 ? -6.522 5.286 17.705 1.00 66.19 100 ASP A O 1
ATOM 813 N N . LEU A 1 101 ? -6.989 6.776 16.079 1.00 65.75 101 LEU A N 1
ATOM 814 C CA . LEU A 1 101 ? -5.718 7.504 16.106 1.00 65.75 101 LEU A CA 1
ATOM 815 C C . LEU A 1 101 ? -5.752 8.740 17.029 1.00 65.75 101 LEU A C 1
ATOM 817 O O . LEU A 1 101 ? -4.830 9.562 16.988 1.00 65.75 101 LEU A O 1
ATOM 821 N N . SER A 1 102 ? -6.810 8.935 17.827 1.00 60.31 102 SER A N 1
ATOM 822 C CA . SER A 1 102 ? -6.912 10.078 18.737 1.00 60.31 102 SER A CA 1
ATOM 823 C C . SER A 1 102 ? -5.775 10.089 19.773 1.00 60.31 102 SER A C 1
ATOM 825 O O . SER A 1 102 ? -5.348 9.070 20.322 1.00 60.31 102 SER A O 1
ATOM 827 N N . ARG A 1 103 ? -5.213 11.283 20.009 1.00 48.38 103 ARG A N 1
ATOM 828 C CA . ARG A 1 103 ? -4.022 11.475 20.849 1.00 48.38 103 ARG A CA 1
ATOM 829 C C . ARG A 1 103 ? -4.375 11.168 22.316 1.00 48.38 103 ARG A C 1
ATOM 831 O O . ARG A 1 103 ? -4.961 12.017 22.979 1.00 48.38 103 ARG A O 1
ATOM 838 N N . GLY A 1 104 ? -4.010 9.982 22.812 1.00 52.78 104 GLY A N 1
ATOM 839 C CA . GLY A 1 104 ? -4.270 9.538 24.194 1.00 52.78 104 GLY A CA 1
ATOM 840 C C . GLY A 1 104 ? -4.723 8.079 24.337 1.00 52.78 104 GLY A C 1
ATOM 841 O O . GLY A 1 104 ? -4.702 7.555 25.449 1.00 52.78 104 GLY A O 1
ATOM 842 N N . THR A 1 105 ? -5.087 7.423 23.234 1.00 54.47 105 THR A N 1
ATOM 843 C CA . THR A 1 105 ? -5.422 5.990 23.184 1.00 54.47 105 THR A CA 1
ATOM 844 C C . THR A 1 105 ? -4.143 5.141 23.084 1.00 54.47 105 THR A C 1
ATOM 846 O O . THR A 1 105 ? -3.101 5.635 22.649 1.00 54.47 105 THR A O 1
ATOM 849 N N . GLU A 1 106 ? -4.184 3.885 23.550 1.00 56.78 106 GLU A N 1
ATOM 850 C CA . GLU A 1 106 ? -3.040 2.958 23.574 1.00 56.78 106 GLU A CA 1
ATOM 851 C C . GLU A 1 106 ? -2.251 2.929 22.252 1.00 56.78 106 GLU A C 1
ATOM 853 O O . GLU A 1 106 ? -2.826 3.099 21.175 1.00 56.78 106 GLU A O 1
ATOM 858 N N . SER A 1 107 ? -0.936 2.671 22.330 1.00 61.06 107 SER A N 1
ATOM 859 C CA . SER A 1 107 ? -0.050 2.578 21.157 1.00 61.06 107 SER A CA 1
ATOM 860 C C . SER A 1 107 ? -0.677 1.717 20.056 1.00 61.06 107 SER A C 1
ATOM 862 O O . SER A 1 107 ? -1.159 0.618 20.326 1.00 61.06 107 SER A O 1
ATOM 864 N N . LEU A 1 108 ? -0.630 2.183 18.806 1.00 63.78 108 LEU A N 1
ATOM 865 C CA . LEU A 1 108 ? -1.174 1.478 17.640 1.00 63.78 108 LEU A CA 1
ATOM 866 C C . LEU A 1 108 ? -0.641 0.037 17.525 1.00 63.78 108 LEU A C 1
ATOM 868 O O . LEU A 1 108 ?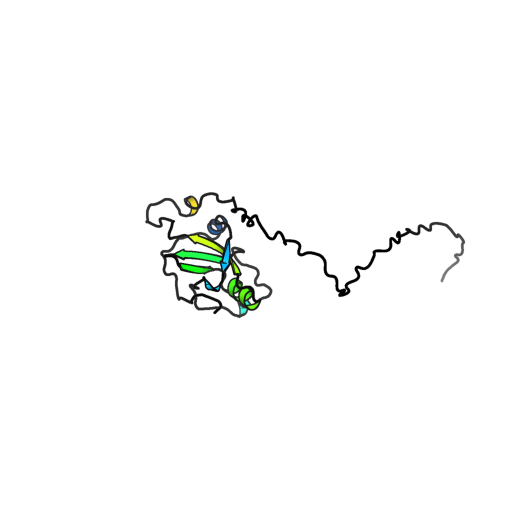 -1.341 -0.871 17.086 1.00 63.78 108 LEU A O 1
ATOM 872 N N . GLU A 1 109 ? 0.591 -0.194 17.987 1.00 66.81 109 GLU A N 1
ATOM 873 C CA . GLU A 1 109 ? 1.210 -1.521 18.038 1.00 66.81 1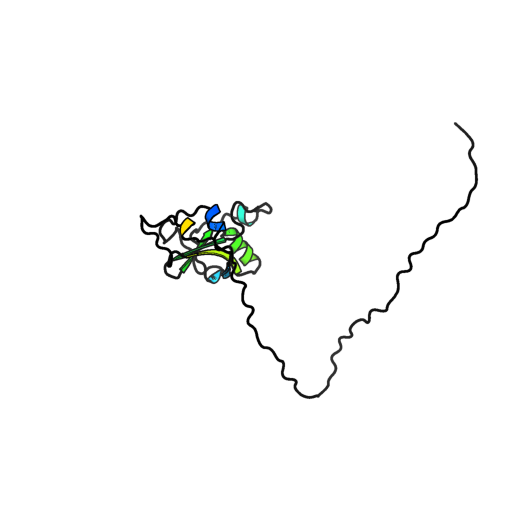09 GLU A CA 1
ATOM 874 C C . GLU A 1 109 ? 0.574 -2.475 19.066 1.00 66.81 109 GLU A C 1
ATOM 876 O O . GLU A 1 109 ? 0.761 -3.686 18.930 1.00 66.81 109 GLU A O 1
ATOM 881 N N . SER A 1 110 ? -0.111 -1.940 20.086 1.00 64.31 110 SER A N 1
ATOM 882 C CA . SER A 1 110 ? -0.921 -2.666 21.082 1.00 64.31 110 SER A CA 1
ATOM 883 C C . SER A 1 110 ? -2.302 -3.005 20.518 1.00 64.31 110 SER A C 1
ATOM 885 O O . SER A 1 110 ? -2.804 -4.108 20.717 1.00 64.31 110 SER A O 1
ATOM 887 N N . GLN A 1 111 ? -2.884 -2.079 19.746 1.00 62.41 111 GLN A N 1
ATOM 888 C CA . GLN A 1 111 ? -4.174 -2.276 19.070 1.00 62.41 111 GLN A CA 1
ATOM 889 C C . GLN A 1 111 ? -4.085 -3.329 17.954 1.00 62.41 111 GLN A C 1
ATOM 891 O O . GLN A 1 111 ? -5.023 -4.091 17.722 1.00 62.41 111 GLN A O 1
ATOM 896 N N . LEU A 1 112 ? -2.929 -3.412 17.289 1.00 67.69 112 LEU A N 1
ATOM 897 C CA . LEU A 1 112 ? -2.545 -4.531 16.434 1.00 67.69 112 LEU A CA 1
ATOM 898 C C . LEU A 1 112 ? -2.254 -5.757 17.313 1.00 67.69 112 LEU A C 1
ATOM 900 O O . LEU A 1 112 ? -1.093 -6.091 17.566 1.00 67.69 112 LEU A O 1
ATOM 904 N N . GLY A 1 113 ? -3.314 -6.406 17.804 1.00 58.47 113 GLY A N 1
ATOM 905 C CA . GLY A 1 113 ? -3.224 -7.660 18.552 1.00 58.47 113 GLY A CA 1
ATOM 906 C C . GLY A 1 113 ? -2.393 -8.707 17.804 1.00 58.47 113 GLY A C 1
ATOM 907 O O . GLY A 1 113 ? -2.197 -8.597 16.591 1.00 58.47 113 GLY A O 1
ATOM 908 N N . ASP A 1 114 ? -1.895 -9.715 18.525 1.00 54.31 114 ASP A N 1
ATOM 909 C CA . ASP A 1 114 ? -0.976 -10.756 18.034 1.00 54.31 114 ASP A CA 1
ATOM 910 C C . ASP A 1 114 ? -1.660 -11.652 16.976 1.00 54.31 114 ASP A C 1
ATOM 912 O O . ASP A 1 114 ? -2.071 -12.785 17.210 1.00 54.31 114 ASP A O 1
ATOM 916 N N . THR A 1 115 ? -1.875 -11.093 15.787 1.00 54.47 115 THR A N 1
ATOM 917 C CA . THR A 1 115 ? -2.702 -11.660 14.719 1.00 54.47 115 THR A CA 1
ATOM 918 C C . THR A 1 115 ? -1.822 -12.558 13.855 1.00 54.47 115 THR A C 1
ATOM 920 O O . THR A 1 115 ? -1.623 -12.334 12.663 1.00 54.47 115 THR A O 1
ATOM 923 N N . ALA A 1 116 ? -1.243 -13.579 14.489 1.00 46.03 116 ALA A N 1
ATOM 924 C CA . ALA A 1 116 ? -0.506 -14.647 13.818 1.00 46.03 116 ALA A CA 1
ATOM 925 C C . ALA A 1 116 ? -1.439 -15.646 13.106 1.00 46.03 116 ALA A C 1
ATOM 927 O O . ALA A 1 116 ? -0.972 -16.513 12.364 1.00 46.03 116 ALA A O 1
ATOM 928 N N . GLU A 1 117 ? -2.756 -15.532 13.287 1.00 44.03 117 GLU A N 1
ATOM 929 C CA . GLU A 1 117 ? -3.721 -16.387 12.608 1.00 44.03 117 GLU A CA 1
ATOM 930 C C . GLU A 1 117 ? -4.107 -15.771 11.257 1.00 44.03 117 GLU A C 1
ATOM 932 O O . GLU A 1 117 ? -5.036 -14.975 11.126 1.00 44.03 117 GLU A O 1
ATOM 937 N N . LEU A 1 118 ? -3.334 -16.117 10.224 1.00 49.44 118 LEU A N 1
ATOM 938 C CA . LEU A 1 118 ? -3.727 -15.909 8.831 1.00 49.44 118 LEU A CA 1
ATOM 939 C C . LEU A 1 118 ? -5.130 -16.512 8.641 1.00 49.44 118 LEU A C 1
ATOM 941 O O . LEU A 1 118 ? -5.268 -17.724 8.830 1.00 49.44 118 LEU A O 1
ATOM 945 N N . PRO A 1 119 ? -6.160 -15.746 8.229 1.00 42.28 119 PRO A N 1
ATOM 946 C CA . PRO A 1 119 ? -7.424 -16.353 7.848 1.00 42.28 119 PRO A CA 1
ATOM 947 C C . PRO A 1 119 ? -7.136 -17.296 6.679 1.00 42.28 119 PRO A C 1
ATOM 949 O O . PRO A 1 119 ? -6.744 -16.871 5.589 1.00 42.28 119 PRO A O 1
ATOM 952 N N . ARG A 1 120 ? -7.255 -18.604 6.932 1.00 43.44 120 ARG A N 1
ATOM 953 C CA . ARG A 1 120 ? -7.153 -19.644 5.911 1.00 43.44 120 ARG A CA 1
ATOM 954 C C . ARG A 1 120 ? -8.204 -19.292 4.869 1.00 43.44 120 ARG A C 1
ATOM 956 O O . ARG A 1 120 ? -9.386 -19.357 5.178 1.00 43.44 120 ARG A O 1
ATOM 963 N N . ALA A 1 121 ? -7.773 -18.877 3.676 1.00 49.47 121 ALA A N 1
ATOM 964 C CA . ALA A 1 121 ? -8.682 -18.594 2.576 1.00 49.47 121 ALA A CA 1
ATOM 965 C C . ALA A 1 121 ? -9.595 -19.811 2.401 1.00 49.47 121 ALA A C 1
ATOM 967 O O . ALA A 1 121 ? -9.138 -20.876 1.971 1.00 49.47 121 ALA A O 1
ATOM 968 N N . GLU A 1 122 ? -10.855 -19.680 2.813 1.00 44.22 122 GLU A N 1
ATOM 969 C CA . GLU A 1 122 ? -11.851 -20.710 2.590 1.00 44.22 122 GLU A CA 1
ATOM 970 C C . GLU A 1 122 ? -11.999 -20.822 1.080 1.00 44.22 122 GLU A C 1
ATOM 972 O O . GLU A 1 122 ? -12.519 -19.937 0.399 1.00 44.22 122 GLU A O 1
ATOM 977 N N . ARG A 1 123 ? -11.441 -21.901 0.528 1.00 46.47 123 ARG A N 1
ATOM 978 C CA . ARG A 1 123 ? -11.720 -22.290 -0.847 1.00 46.47 123 ARG A CA 1
ATOM 979 C C . ARG A 1 123 ? -13.238 -22.436 -0.939 1.00 46.47 123 ARG A C 1
ATOM 981 O O . ARG A 1 123 ? -13.773 -23.206 -0.140 1.00 46.47 123 ARG A O 1
ATOM 988 N N . PRO A 1 124 ? -13.927 -21.760 -1.872 1.00 44.12 124 PRO A N 1
ATOM 989 C CA . PRO A 1 124 ? -15.357 -21.966 -2.030 1.00 44.12 124 PRO A CA 1
ATOM 990 C C . PRO A 1 124 ? -15.606 -23.459 -2.270 1.00 44.12 124 PRO A C 1
ATOM 992 O O . PRO A 1 124 ? -15.105 -24.053 -3.229 1.00 44.12 124 PRO A O 1
ATOM 995 N N . ALA A 1 125 ? -16.308 -24.085 -1.328 1.00 48.25 125 ALA A N 1
ATOM 996 C CA . ALA A 1 125 ? -16.715 -25.472 -1.413 1.00 48.25 125 ALA A CA 1
ATOM 997 C C . ALA A 1 125 ? -17.935 -25.564 -2.340 1.00 48.25 125 ALA A C 1
ATOM 999 O O . ALA A 1 125 ? -19.007 -25.060 -2.020 1.00 48.25 125 ALA A O 1
ATOM 1000 N N . GLY A 1 126 ? -17.760 -26.235 -3.481 1.00 44.94 126 GLY A N 1
ATOM 1001 C CA . GLY A 1 126 ? -18.824 -26.555 -4.440 1.00 44.94 126 GLY A CA 1
ATOM 1002 C C . GLY A 1 126 ? -18.906 -25.570 -5.614 1.00 44.94 126 GLY A C 1
ATOM 1003 O O . GLY A 1 126 ? -18.631 -24.392 -5.473 1.00 44.94 126 GLY A O 1
ATOM 1004 N N . ALA A 1 127 ? -19.267 -25.957 -6.832 1.00 49.88 127 ALA A N 1
ATOM 1005 C CA . ALA A 1 127 ? -19.614 -27.258 -7.370 1.00 49.88 127 ALA A CA 1
ATOM 1006 C C . ALA A 1 127 ? -19.549 -27.145 -8.904 1.00 49.88 127 ALA A C 1
ATOM 1008 O O . ALA A 1 127 ? -20.307 -26.397 -9.509 1.00 49.88 127 ALA A O 1
ATOM 1009 N N . HIS A 1 128 ? -18.683 -27.928 -9.544 1.00 46.00 128 HIS A N 1
ATOM 1010 C CA . HIS A 1 128 ? -18.860 -28.295 -10.949 1.00 46.00 128 HIS A CA 1
ATOM 1011 C C . HIS A 1 128 ? -18.992 -29.814 -11.018 1.00 46.00 128 HIS A C 1
ATOM 1013 O O . HIS A 1 128 ? -18.086 -30.530 -11.444 1.00 46.00 128 HIS A O 1
ATOM 1019 N N . ARG A 1 129 ? -20.144 -30.316 -10.554 1.00 47.28 129 ARG A N 1
ATOM 1020 C CA . ARG A 1 129 ? -20.643 -31.616 -10.998 1.00 47.28 129 ARG A CA 1
ATOM 1021 C C . ARG A 1 129 ? -21.011 -31.417 -12.467 1.00 47.28 129 ARG A C 1
ATOM 1023 O O . ARG A 1 129 ? -21.977 -30.732 -12.771 1.00 47.28 129 ARG A O 1
ATOM 1030 N N . ARG A 1 130 ? -20.175 -31.924 -13.372 1.00 46.03 130 ARG A N 1
ATOM 1031 C CA . ARG A 1 130 ? -20.536 -32.023 -14.786 1.00 46.03 130 ARG A CA 1
ATOM 1032 C C . ARG A 1 130 ? -21.632 -33.074 -14.884 1.00 46.03 130 ARG A C 1
ATOM 1034 O O . ARG A 1 130 ? -21.356 -34.252 -14.667 1.00 46.03 130 ARG A O 1
ATOM 1041 N N . ASP A 1 131 ? -22.853 -32.634 -15.153 1.00 40.66 131 ASP A N 1
ATOM 1042 C CA . ASP A 1 131 ? -23.932 -33.532 -15.532 1.00 40.66 131 ASP A CA 1
ATOM 1043 C C . ASP A 1 131 ? -23.530 -34.261 -16.818 1.00 40.66 131 ASP A C 1
ATOM 1045 O O . ASP A 1 131 ? -23.128 -33.657 -17.816 1.00 40.66 131 ASP A O 1
ATOM 1049 N N . ALA A 1 132 ? -23.558 -35.588 -16.746 1.00 42.50 132 ALA A N 1
ATOM 1050 C CA . ALA A 1 132 ? -23.266 -36.471 -17.857 1.00 42.50 132 ALA A CA 1
ATOM 1051 C C . ALA A 1 132 ? -24.407 -36.392 -18.883 1.00 42.50 132 ALA A C 1
ATOM 1053 O O . ALA A 1 132 ? -25.531 -36.806 -18.602 1.00 42.50 132 ALA A O 1
ATOM 1054 N N . ALA A 1 133 ? -24.112 -35.882 -20.078 1.00 45.12 133 ALA A N 1
ATOM 1055 C CA . ALA A 1 133 ? -24.961 -36.059 -21.254 1.00 45.12 133 ALA A CA 1
ATOM 1056 C C . ALA A 1 133 ? -24.755 -37.471 -21.847 1.00 45.12 133 ALA A C 1
ATOM 1058 O O . ALA A 1 133 ? -23.643 -38.006 -21.763 1.00 45.12 133 ALA A O 1
ATOM 1059 N N . PRO A 1 134 ? -25.793 -38.098 -22.434 1.00 47.03 134 PRO A N 1
ATOM 1060 C CA . PRO A 1 134 ? -25.723 -39.484 -22.870 1.00 47.03 134 PRO A CA 1
ATOM 1061 C C . PRO A 1 134 ? -24.968 -39.651 -24.196 1.00 47.03 134 PRO A C 1
ATOM 1063 O O . PRO A 1 134 ? -24.737 -38.711 -24.953 1.00 47.03 134 PRO A O 1
ATOM 1066 N N . ALA A 1 135 ? -24.580 -40.903 -24.425 1.00 44.81 135 ALA A N 1
ATOM 1067 C CA . ALA A 1 135 ? -23.711 -41.404 -25.478 1.00 44.81 135 ALA A CA 1
ATOM 1068 C C . ALA A 1 135 ? -24.023 -40.900 -26.901 1.00 44.81 135 ALA A C 1
ATOM 1070 O O . ALA A 1 135 ? -25.148 -40.975 -27.387 1.00 44.81 135 ALA A O 1
ATOM 1071 N N . GLY A 1 136 ? -22.963 -40.500 -27.605 1.00 39.94 136 GLY A N 1
ATOM 1072 C CA . GLY A 1 136 ? -22.967 -40.192 -29.033 1.00 39.94 136 GLY A CA 1
ATOM 1073 C C . GLY A 1 136 ? -21.536 -39.951 -29.497 1.00 39.94 136 GLY A C 1
ATOM 1074 O O . GLY A 1 136 ? -21.042 -38.830 -29.454 1.00 39.94 136 GLY A O 1
ATOM 1075 N N . GLY A 1 137 ? -20.829 -41.028 -29.841 1.00 45.78 137 GLY A N 1
ATOM 1076 C CA . GLY A 1 137 ? -19.399 -40.979 -30.127 1.00 45.78 137 GLY A CA 1
ATOM 1077 C C . GLY A 1 137 ? -19.053 -40.193 -31.384 1.00 45.78 137 GLY A C 1
ATOM 1078 O O . GLY A 1 137 ? -19.778 -40.301 -32.364 1.00 45.78 137 GLY A O 1
ATOM 1079 N N . ARG A 1 138 ? -17.904 -39.500 -31.361 1.00 43.34 138 ARG A N 1
ATOM 1080 C CA . ARG A 1 138 ? -16.949 -39.342 -32.476 1.00 43.34 138 ARG A CA 1
ATOM 1081 C C . ARG A 1 138 ? -15.554 -39.119 -31.885 1.00 43.34 138 ARG A C 1
ATOM 1083 O O . ARG A 1 138 ? -15.369 -38.299 -30.995 1.00 43.34 138 ARG A O 1
ATOM 1090 N N . SER A 1 139 ? -14.613 -39.912 -32.379 1.00 52.62 139 SER A N 1
ATOM 1091 C CA . SER A 1 139 ? -13.173 -39.882 -32.129 1.00 52.62 139 SER A CA 1
ATOM 1092 C C . SER A 1 139 ? -12.552 -38.509 -32.416 1.00 52.62 139 SER A C 1
ATOM 1094 O O . SER A 1 139 ? -12.737 -37.976 -33.508 1.00 52.62 139 SER A O 1
ATOM 1096 N N . THR A 1 140 ? -11.737 -38.002 -31.487 1.00 49.66 140 THR A N 1
ATOM 1097 C CA . THR A 1 140 ? -10.584 -37.147 -31.811 1.00 49.66 140 THR A CA 1
ATOM 1098 C C . THR A 1 140 ? -9.414 -37.578 -30.937 1.00 49.66 140 THR A C 1
ATOM 1100 O O . THR A 1 140 ? -9.450 -37.441 -29.714 1.00 49.66 140 THR A O 1
ATOM 1103 N N . GLY A 1 141 ? -8.426 -38.184 -31.593 1.00 54.69 141 GLY A N 1
ATOM 1104 C CA . GLY A 1 141 ? -7.312 -38.895 -30.991 1.00 54.69 141 GLY A CA 1
ATOM 1105 C C . GLY A 1 141 ? -6.426 -38.044 -30.092 1.00 54.69 141 GLY A C 1
ATOM 1106 O O . GLY A 1 141 ? -5.922 -37.007 -30.502 1.00 54.69 141 GLY A O 1
ATOM 1107 N N . TRP A 1 142 ? -6.188 -38.573 -28.897 1.00 36.38 142 TRP A N 1
ATOM 1108 C CA . TRP A 1 142 ? -4.980 -38.366 -28.110 1.00 36.38 142 TRP A CA 1
ATOM 1109 C C . TRP A 1 142 ? -4.674 -39.703 -27.432 1.00 36.38 142 TRP A C 1
ATOM 1111 O O . TRP A 1 142 ? -5.349 -40.097 -26.483 1.00 36.38 142 TRP A O 1
ATOM 1121 N N . THR A 1 143 ? -3.705 -40.444 -27.968 1.00 53.47 143 THR A N 1
ATOM 1122 C CA . THR A 1 143 ? -3.233 -41.699 -27.369 1.00 53.47 143 THR A CA 1
ATOM 1123 C C . THR A 1 143 ? -2.232 -41.370 -26.268 1.00 53.47 143 THR A C 1
ATOM 1125 O O . THR A 1 143 ? -1.226 -40.705 -26.507 1.00 53.47 143 THR A O 1
ATOM 1128 N N . THR A 1 144 ? -2.505 -41.839 -25.054 1.00 52.69 144 THR A N 1
ATOM 1129 C CA . THR A 1 144 ? -1.570 -41.804 -23.926 1.00 52.69 144 THR A CA 1
ATOM 1130 C C . THR A 1 144 ? -0.426 -42.795 -24.187 1.00 52.69 144 THR A C 1
ATOM 1132 O O . THR A 1 144 ? -0.718 -43.943 -24.527 1.00 52.69 144 THR A O 1
ATOM 1135 N N . PRO A 1 145 ? 0.861 -42.429 -24.037 1.00 43.88 145 PRO A N 1
ATOM 1136 C CA . PRO A 1 145 ? 1.939 -43.405 -24.140 1.00 43.88 145 PRO A CA 1
ATOM 1137 C C . PRO A 1 145 ? 1.849 -44.390 -22.973 1.00 43.88 145 PRO A C 1
ATOM 1139 O O . PRO A 1 145 ? 1.903 -43.997 -21.807 1.00 43.88 145 PRO A O 1
ATOM 1142 N N . GLN A 1 146 ? 1.709 -45.673 -23.291 1.00 48.81 146 GLN A N 1
ATOM 1143 C CA . GLN A 1 146 ? 1.790 -46.754 -22.321 1.00 48.81 146 GLN A CA 1
ATOM 1144 C C . GLN A 1 146 ? 3.254 -46.917 -21.899 1.00 48.81 146 GLN A C 1
ATOM 1146 O O . GLN A 1 146 ? 4.130 -47.162 -22.727 1.00 48.81 146 GLN A O 1
ATOM 1151 N N . ALA A 1 147 ? 3.531 -46.719 -20.610 1.00 45.47 147 ALA A N 1
ATOM 1152 C CA . ALA A 1 147 ? 4.852 -46.939 -20.044 1.00 45.47 147 ALA A CA 1
ATOM 1153 C C . ALA A 1 147 ? 5.147 -48.446 -20.026 1.00 45.47 147 ALA A C 1
ATOM 1155 O O . ALA A 1 147 ? 4.704 -49.168 -19.134 1.00 45.47 147 ALA A O 1
ATOM 1156 N N . ASP A 1 148 ? 5.886 -48.918 -21.028 1.00 46.03 148 ASP A N 1
ATOM 1157 C CA . ASP A 1 148 ? 6.447 -50.264 -21.031 1.00 46.03 148 ASP A CA 1
ATOM 1158 C C . ASP A 1 148 ? 7.469 -50.398 -19.899 1.00 46.03 148 ASP A C 1
ATOM 1160 O O . ASP A 1 148 ? 8.522 -49.750 -19.887 1.00 46.03 148 ASP A O 1
ATOM 1164 N N . GLY A 1 149 ? 7.152 -51.280 -18.951 1.00 54.94 149 GLY A N 1
ATOM 1165 C CA . GLY A 1 149 ? 8.025 -51.693 -17.864 1.00 54.94 149 GLY A CA 1
ATOM 1166 C C . GLY A 1 149 ? 9.291 -52.371 -18.380 1.00 54.94 149 GLY A C 1
ATOM 1167 O O . GLY A 1 149 ? 9.334 -53.585 -18.564 1.00 54.94 149 GLY A O 1
ATOM 1168 N N . ARG A 1 150 ? 10.357 -51.588 -18.555 1.00 43.62 150 ARG A N 1
ATOM 1169 C CA . ARG A 1 150 ? 11.726 -52.096 -18.681 1.00 43.62 150 ARG A CA 1
ATOM 1170 C C . ARG A 1 150 ? 12.480 -51.832 -17.382 1.00 43.62 150 ARG A C 1
ATOM 1172 O O . ARG A 1 150 ? 12.875 -50.713 -17.071 1.00 43.62 150 ARG A O 1
ATOM 1179 N N . SER A 1 151 ? 12.642 -52.908 -16.620 1.00 46.41 151 SER A N 1
ATOM 1180 C CA . SER A 1 151 ? 13.491 -53.022 -15.439 1.00 46.41 151 SER A CA 1
ATOM 1181 C C . SER A 1 151 ? 14.944 -52.665 -15.769 1.00 46.41 151 SER A C 1
ATOM 1183 O O . SER A 1 151 ? 15.559 -53.307 -16.626 1.00 46.41 151 SER A O 1
ATOM 1185 N N . TRP A 1 152 ? 15.519 -51.702 -15.054 1.00 39.47 152 TRP A N 1
ATOM 1186 C CA . TRP A 1 152 ? 16.955 -51.433 -15.094 1.00 39.47 152 TRP A CA 1
ATOM 1187 C C . TRP A 1 152 ? 17.702 -52.534 -14.336 1.00 39.47 152 TRP A C 1
ATOM 1189 O O . TRP A 1 152 ? 17.617 -52.640 -13.113 1.00 39.47 152 TRP A O 1
ATOM 1199 N N . ARG A 1 153 ? 18.417 -53.389 -15.075 1.00 38.97 153 ARG A N 1
ATOM 1200 C CA . ARG A 1 153 ? 19.311 -54.408 -14.517 1.00 38.97 153 ARG A CA 1
ATOM 1201 C C . ARG A 1 153 ? 20.661 -53.745 -14.218 1.00 38.97 153 ARG A C 1
ATOM 1203 O O . ARG A 1 153 ? 21.364 -53.339 -15.138 1.00 38.97 153 ARG A O 1
ATOM 1210 N N . VAL A 1 154 ? 21.017 -53.633 -12.938 1.00 49.00 154 VAL A N 1
ATOM 1211 C CA . VAL A 1 154 ? 22.344 -53.183 -12.488 1.00 49.00 154 VAL A CA 1
ATOM 1212 C C . VAL A 1 154 ? 23.364 -54.272 -12.827 1.00 49.00 154 VAL A C 1
ATOM 1214 O O . VAL A 1 154 ? 23.361 -55.349 -12.229 1.00 49.00 154 VAL A O 1
ATOM 1217 N N . GLY A 1 155 ? 24.213 -54.003 -13.819 1.00 39.09 155 GLY A N 1
ATOM 1218 C CA . GLY A 1 155 ? 25.346 -54.847 -14.185 1.00 39.09 155 GLY A CA 1
ATOM 1219 C C . GLY A 1 155 ? 26.485 -54.674 -13.186 1.00 39.09 155 GLY A C 1
ATOM 1220 O O . GLY A 1 155 ? 27.181 -53.666 -13.192 1.00 39.09 155 GLY A O 1
ATOM 1221 N N . ARG A 1 156 ? 26.650 -55.672 -12.319 1.00 45.50 156 ARG A N 1
ATOM 1222 C CA . ARG A 1 156 ? 27.809 -55.879 -11.451 1.00 45.50 156 ARG A CA 1
ATOM 1223 C C . ARG A 1 156 ? 28.790 -56.766 -12.221 1.00 45.50 156 ARG A C 1
ATOM 1225 O O . ARG A 1 156 ? 28.459 -57.918 -12.479 1.00 45.50 156 ARG A O 1
ATOM 1232 N N . THR A 1 157 ? 29.975 -56.271 -12.562 1.00 44.22 157 THR A N 1
ATOM 1233 C CA . THR A 1 157 ? 31.096 -57.123 -12.990 1.00 44.22 157 THR A CA 1
ATOM 1234 C C . THR A 1 157 ? 32.316 -56.782 -12.153 1.00 44.22 157 THR A C 1
ATOM 1236 O O . THR A 1 157 ? 32.937 -55.737 -12.328 1.00 44.22 157 THR A O 1
ATOM 1239 N N . ALA A 1 158 ? 32.619 -57.674 -11.216 1.00 40.28 158 ALA A N 1
ATOM 1240 C CA . ALA A 1 158 ? 33.913 -57.798 -10.571 1.00 40.28 158 ALA A CA 1
ATOM 1241 C C . ALA A 1 158 ? 34.561 -59.078 -11.110 1.00 40.28 158 ALA A C 1
ATOM 1243 O O . ALA A 1 158 ? 33.866 -60.087 -11.228 1.00 40.28 158 ALA A O 1
ATOM 1244 N N . GLY A 1 159 ? 35.869 -59.046 -11.377 1.00 39.31 159 GLY A N 1
ATOM 1245 C CA . GLY A 1 159 ? 36.668 -60.271 -11.405 1.00 39.31 159 GLY A CA 1
ATOM 1246 C C . GLY A 1 159 ? 37.789 -60.343 -12.438 1.00 39.31 159 GLY A C 1
ATOM 1247 O O . GLY A 1 159 ? 37.575 -60.893 -13.506 1.00 39.31 159 GLY A O 1
ATOM 1248 N N . LEU A 1 160 ? 38.975 -59.894 -12.014 1.00 40.12 160 LEU A N 1
ATOM 1249 C CA . LEU A 1 160 ? 40.251 -60.630 -12.063 1.00 40.12 160 LEU A CA 1
ATOM 1250 C C . LEU A 1 160 ? 40.866 -60.999 -13.427 1.00 40.12 160 LEU A C 1
ATOM 1252 O O . LEU A 1 160 ? 40.387 -61.866 -14.147 1.00 40.12 160 LEU A O 1
ATOM 1256 N N . GLY A 1 161 ? 42.049 -60.433 -13.661 1.00 36.97 161 GLY A N 1
ATOM 1257 C CA . GLY A 1 161 ? 43.051 -60.922 -14.602 1.00 36.97 161 GLY A CA 1
ATOM 1258 C C . GLY A 1 161 ? 44.407 -60.322 -14.246 1.00 36.97 161 GLY A C 1
ATOM 1259 O O . GLY A 1 161 ? 44.708 -59.200 -14.641 1.00 36.97 161 GLY A O 1
ATOM 1260 N N . SER A 1 162 ? 45.157 -61.044 -13.418 1.00 46.72 162 SER A N 1
ATOM 1261 C CA . SER A 1 162 ? 46.583 -60.859 -13.146 1.00 46.72 162 SER A CA 1
ATOM 1262 C C . SER A 1 162 ? 47.390 -60.948 -14.446 1.00 46.72 162 SER A C 1
ATOM 1264 O O . SER A 1 162 ? 47.052 -61.770 -15.292 1.00 46.72 162 SER A O 1
ATOM 1266 N N . ASP A 1 163 ? 48.434 -60.136 -14.609 1.00 42.41 163 ASP A N 1
ATOM 1267 C CA . ASP A 1 163 ? 49.806 -60.659 -14.658 1.00 42.41 163 ASP A CA 1
ATOM 1268 C C . ASP A 1 163 ? 50.857 -59.562 -14.884 1.00 42.41 163 ASP A C 1
ATOM 1270 O O . ASP A 1 163 ? 50.656 -58.565 -15.579 1.00 42.41 163 ASP A O 1
ATOM 1274 N N . ASP A 1 164 ? 51.974 -59.809 -14.209 1.00 48.62 164 ASP A N 1
ATOM 1275 C CA . ASP A 1 164 ? 53.279 -59.161 -14.211 1.00 48.62 164 ASP A CA 1
ATOM 1276 C C . ASP A 1 164 ? 53.773 -58.600 -15.552 1.00 48.62 164 ASP A C 1
ATOM 1278 O O . ASP A 1 164 ? 53.836 -59.326 -16.541 1.00 48.62 164 ASP A O 1
ATOM 1282 N N . HIS A 1 165 ? 54.340 -57.387 -15.529 1.00 39.53 165 HIS A N 1
ATOM 1283 C CA . HIS A 1 165 ? 55.757 -57.192 -15.886 1.00 39.53 165 HIS A CA 1
ATOM 1284 C C . HIS A 1 165 ? 56.227 -55.749 -15.636 1.00 39.53 165 HIS A C 1
ATOM 1286 O O . HIS A 1 165 ? 55.903 -54.821 -16.374 1.00 39.53 165 HIS A O 1
ATOM 1292 N N . GLU A 1 166 ? 57.079 -55.588 -14.628 1.00 47.78 166 GLU A N 1
ATOM 1293 C CA . GLU A 1 166 ? 58.119 -54.558 -14.588 1.00 47.78 166 GLU A CA 1
ATOM 1294 C C . GLU A 1 166 ? 59.411 -55.206 -15.124 1.00 47.78 166 GLU A C 1
ATOM 1296 O O . GLU A 1 166 ? 59.694 -56.357 -14.780 1.00 47.78 166 GLU A O 1
ATOM 1301 N N . PRO A 1 167 ? 60.197 -54.533 -15.989 1.00 57.41 167 PRO A N 1
ATOM 1302 C CA . PRO A 1 167 ?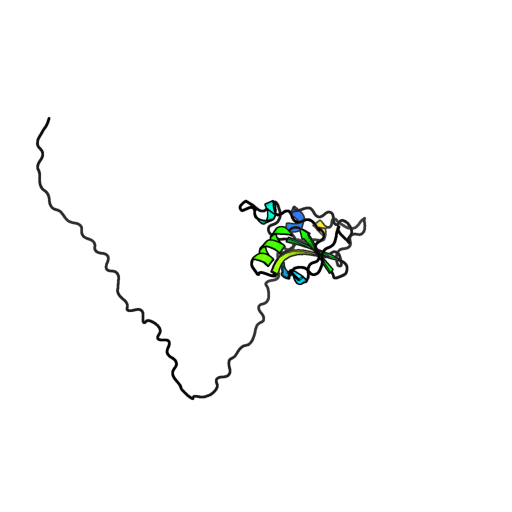 61.418 -53.932 -15.453 1.00 57.41 167 PRO A CA 1
ATOM 1303 C C . PRO A 1 167 ? 61.887 -52.619 -16.108 1.00 57.41 167 PRO A C 1
ATOM 1305 O O . PRO A 1 167 ? 61.993 -52.493 -17.321 1.00 57.41 167 PRO A O 1
ATOM 1308 N N . ARG A 1 168 ? 62.390 -51.753 -15.216 1.00 45.88 168 ARG A N 1
ATOM 1309 C CA . ARG A 1 168 ? 63.651 -50.985 -15.293 1.00 45.88 168 ARG A CA 1
ATOM 1310 C C . ARG A 1 168 ? 63.792 -49.784 -16.247 1.00 45.88 168 ARG A C 1
ATOM 1312 O O . ARG A 1 168 ? 63.932 -49.919 -17.451 1.00 45.88 168 ARG A O 1
ATOM 1319 N N . ARG A 1 169 ? 64.048 -48.653 -15.570 1.00 46.97 169 ARG A N 1
ATOM 1320 C CA . ARG A 1 169 ? 65.165 -47.690 -15.724 1.00 46.97 169 ARG A CA 1
ATOM 1321 C C . ARG A 1 169 ? 65.535 -47.235 -17.144 1.00 46.97 169 ARG A C 1
ATOM 1323 O O . ARG A 1 169 ? 66.173 -47.979 -17.883 1.00 46.97 169 ARG A O 1
ATOM 1330 N N . GLN A 1 170 ? 65.437 -45.927 -17.361 1.00 52.16 170 GLN A N 1
ATOM 1331 C CA . GLN A 1 170 ? 66.571 -45.002 -17.199 1.00 52.16 170 GLN A CA 1
ATOM 1332 C C . GLN A 1 170 ? 66.061 -43.597 -16.899 1.00 52.16 170 GLN A C 1
ATOM 1334 O O . GLN A 1 170 ? 64.993 -43.246 -17.441 1.00 52.16 170 GLN A O 1
#

Radius of gyration: 30.72 Å; chains: 1; bounding box: 92×74×57 Å

Secondary structure (DSSP, 8-state):
--SSEE-SS-SS------HHHHTTSPEEEEEGGGEEES-----HHHHH-TT---SS-SSEEEEEETTEEEEEE-HHHHHHHHHTT--EEEEEEEETTTS---TTSPPHHHHS--------------------PPP-------PPPP------------------------

InterPro domains:
  IPR014447 Antitoxin VapB-like, probable [PF23719] (1-96)

Foldseek 3Di:
DLACEEAAADPDDDLPDDLVLLVQFDWDKDFRHQEYENDPDDDVCCLPDPPVPDDGDPFWEWEQDPNGIYGDGCPSVSVNCVVVVRRMGIHGYHYPVPDDPPPPDDRVSVVSPNPPPDPPPPDPDDDDPPDDDDDDDDDDDDDDDDPDDDDDDDDDDDDDDDDDDDDDDD

pLDDT: mean 71.97, std 21.76, range [36.38, 97.56]

Sequence (170 aa):
MIFKGVREGKPYPDHGLSTRAWAKIPPRQLRLDELTTVTTVLALDKLLSEDSTFYGDLFAHVVRWQGELYLEDGLHRAVRSALRNRHVIHARTLDLDTLDLSRGTESLESQLGDTAELPRAERPAGAHRRDAAPAGGRSTGWTTPQADGRSWRVGRTAGLGSDDHEPRRQ

Organism: Gordonia bronchialis (strain ATCC 25592 / DSM 43247 / BCRC 13721 / JCM 3198 / KCTC 3076 / NBRC 16047 / NCTC 10667) (NCBI:txid526226)